Protein AF-A0A3E0I0A8-F1 (afdb_monomer)

pLDDT: mean 88.45, std 14.35, range [42.31, 98.19]

InterPro domains:
  IPR005561 ANTAR domain [PF03861] (38-89)
  IPR005561 ANTAR domain [PS50921] (28-89)
  IPR005561 ANTAR domain [SM01012] (34-89)
  IPR011006 CheY-like superfamily [SSF52172] (15-89)
  IPR036388 Winged helix-like DNA-binding domain superfamily [G3DSA:1.10.10.10] (37-94)

Structure (mmCIF, N/CA/C/O backbone):
data_AF-A0A3E0I0A8-F1
#
_entry.id   AF-A0A3E0I0A8-F1
#
loop_
_atom_site.group_PDB
_atom_site.id
_atom_site.type_symbol
_atom_site.label_atom_id
_atom_site.label_alt_id
_atom_site.label_comp_id
_atom_site.label_asym_id
_atom_site.label_entity_id
_atom_site.label_seq_id
_atom_site.pdbx_PDB_ins_code
_atom_site.Cartn_x
_atom_site.Cartn_y
_atom_site.Cartn_z
_atom_site.occupancy
_atom_site.B_iso_or_equiv
_atom_site.auth_seq_id
_atom_site.auth_comp_id
_atom_site.auth_asym_id
_atom_site.auth_atom_id
_atom_site.pdbx_PDB_model_num
ATOM 1 N N . MET A 1 1 ? -8.286 -39.603 -73.376 1.00 44.03 1 MET A N 1
ATOM 2 C CA . MET A 1 1 ? -8.403 -39.513 -71.903 1.00 44.03 1 MET A CA 1
ATOM 3 C C . MET A 1 1 ? -7.183 -38.791 -71.338 1.00 44.03 1 MET A C 1
ATOM 5 O O . MET A 1 1 ? -6.171 -39.401 -71.032 1.00 44.03 1 MET A O 1
ATOM 9 N N . ARG A 1 2 ? -7.278 -37.464 -71.336 1.00 42.31 2 ARG A N 1
ATOM 10 C CA . ARG A 1 2 ? -6.413 -36.393 -70.802 1.00 42.31 2 ARG A CA 1
ATOM 11 C C . ARG A 1 2 ? -7.421 -35.229 -70.667 1.00 42.31 2 ARG A C 1
ATOM 13 O O . ARG A 1 2 ? -8.262 -35.126 -71.553 1.00 42.31 2 ARG A O 1
ATOM 20 N N . THR A 1 3 ? -7.528 -34.423 -69.621 1.00 46.97 3 THR A N 1
ATOM 21 C CA . THR A 1 3 ? -6.576 -33.949 -68.616 1.00 46.97 3 THR A CA 1
ATOM 22 C C . THR A 1 3 ? -7.362 -33.213 -67.529 1.00 46.97 3 THR A C 1
ATOM 24 O O . THR A 1 3 ? -8.357 -32.573 -67.840 1.00 46.97 3 THR A O 1
ATOM 27 N N . SER A 1 4 ? -6.812 -33.269 -66.318 1.00 44.81 4 SER A N 1
ATOM 28 C CA . SER A 1 4 ? -6.601 -32.139 -65.406 1.00 44.81 4 SER A CA 1
ATOM 29 C C . SER A 1 4 ? -7.782 -31.400 -64.785 1.00 44.81 4 SER A C 1
ATOM 31 O O . SER A 1 4 ? -8.660 -30.863 -65.447 1.00 44.81 4 SER A O 1
ATOM 33 N N . GLY A 1 5 ? -7.682 -31.313 -63.457 1.00 56.69 5 GLY A N 1
ATOM 34 C CA . GLY A 1 5 ? -8.366 -30.333 -62.638 1.00 56.69 5 GLY A CA 1
ATOM 35 C C . GLY A 1 5 ? -7.897 -28.908 -62.911 1.00 56.69 5 GLY A C 1
ATOM 36 O O . GLY A 1 5 ? -6.806 -28.676 -63.430 1.00 56.69 5 GLY A O 1
ATOM 37 N N . GLU A 1 6 ? -8.734 -27.976 -62.483 1.00 48.34 6 GLU A N 1
ATOM 38 C CA . GLU A 1 6 ? -8.441 -26.551 -62.408 1.00 48.34 6 GLU A CA 1
ATOM 39 C C . GLU A 1 6 ? -8.940 -26.085 -61.030 1.00 48.34 6 GLU A C 1
ATOM 41 O O . GLU A 1 6 ? -10.138 -26.038 -60.771 1.00 48.34 6 GLU A O 1
ATOM 46 N N . ILE A 1 7 ? -8.088 -26.300 -60.027 1.00 56.22 7 ILE A N 1
ATOM 47 C CA . ILE A 1 7 ? -7.461 -25.285 -59.167 1.00 56.22 7 ILE A CA 1
ATOM 48 C C . ILE A 1 7 ? -8.408 -24.206 -58.620 1.00 56.22 7 ILE A C 1
ATOM 50 O O . ILE A 1 7 ? -8.805 -23.257 -59.286 1.00 56.22 7 ILE A O 1
ATOM 54 N N . ASP A 1 8 ? -8.688 -24.406 -57.333 1.00 52.25 8 ASP A N 1
ATOM 55 C CA . ASP A 1 8 ? -9.030 -23.443 -56.292 1.00 52.25 8 ASP A CA 1
ATOM 56 C C . ASP A 1 8 ? -8.432 -22.046 -56.541 1.00 52.25 8 ASP A C 1
ATOM 58 O O . ASP A 1 8 ? -7.218 -21.835 -56.485 1.00 52.25 8 ASP A O 1
ATOM 62 N N . SER A 1 9 ? -9.306 -21.086 -56.845 1.00 49.97 9 SER A N 1
ATOM 63 C CA . SER A 1 9 ? -8.945 -19.698 -57.118 1.00 49.97 9 SER A CA 1
ATOM 64 C C . SER A 1 9 ? -8.944 -18.904 -55.811 1.00 49.97 9 SER A C 1
ATOM 66 O O . SER A 1 9 ? -9.840 -18.104 -55.540 1.00 49.97 9 SER A O 1
ATOM 68 N N . GLY A 1 10 ? -7.913 -19.126 -54.996 1.00 51.16 10 GLY A N 1
ATOM 69 C CA . GLY A 1 10 ? -7.590 -18.280 -53.854 1.00 51.16 10 GLY A CA 1
ATOM 70 C C . GLY A 1 10 ? -7.178 -16.886 -54.327 1.00 51.16 10 GLY A C 1
ATOM 71 O O . GLY A 1 10 ? -6.049 -16.676 -54.770 1.00 51.16 10 GLY A O 1
ATOM 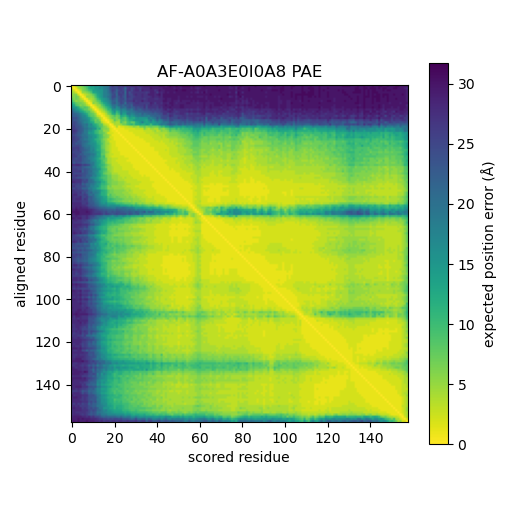72 N N . ALA A 1 11 ? -8.097 -15.924 -54.241 1.00 53.22 11 ALA A N 1
ATOM 73 C CA . ALA A 1 11 ? -7.807 -14.510 -54.440 1.00 53.22 11 ALA A CA 1
ATOM 74 C C . ALA A 1 11 ? -6.792 -14.049 -53.380 1.00 53.22 11 ALA A C 1
ATOM 76 O O . ALA A 1 11 ? -7.133 -13.818 -52.220 1.00 53.22 11 ALA A O 1
ATOM 77 N N . GLY A 1 12 ? -5.524 -13.953 -53.780 1.00 47.72 12 GLY A N 1
ATOM 78 C CA . GLY A 1 12 ? -4.462 -13.400 -52.955 1.00 47.72 12 GLY A CA 1
ATOM 79 C C . GLY A 1 12 ? -4.771 -11.946 -52.618 1.00 47.72 12 GLY A C 1
ATOM 80 O O . GLY A 1 12 ? -4.710 -11.075 -53.483 1.00 47.72 12 GLY A O 1
ATOM 81 N N . VAL A 1 13 ? -5.085 -11.677 -51.351 1.00 58.44 13 VAL A N 1
ATOM 82 C CA . VAL A 1 13 ? -5.063 -10.319 -50.805 1.00 58.44 13 VAL A CA 1
ATOM 83 C C . VAL A 1 13 ? -3.610 -9.857 -50.850 1.00 58.44 13 VAL A C 1
ATOM 85 O O . VAL A 1 13 ? -2.794 -10.221 -50.005 1.00 58.44 13 VAL A O 1
ATOM 88 N N . THR A 1 14 ? -3.261 -9.084 -51.874 1.00 58.16 14 THR A N 1
ATOM 89 C CA . THR A 1 14 ? -1.969 -8.408 -51.951 1.00 58.16 14 THR A CA 1
ATOM 90 C C . THR A 1 14 ? -1.976 -7.281 -50.925 1.00 58.16 14 THR A C 1
ATOM 92 O O . THR A 1 14 ? -2.454 -6.180 -51.199 1.00 58.16 14 THR A O 1
ATOM 95 N N . VAL A 1 15 ? -1.490 -7.556 -49.715 1.00 65.88 15 VAL A N 1
ATOM 96 C CA . VAL A 1 15 ? -1.223 -6.506 -48.728 1.00 65.88 15 VAL A CA 1
ATOM 97 C C . VAL A 1 15 ? -0.081 -5.657 -49.285 1.00 65.88 15 VAL A C 1
ATOM 99 O O . VAL A 1 15 ? 1.053 -6.124 -49.397 1.00 65.88 15 VAL A O 1
ATOM 102 N N . ALA A 1 16 ? -0.396 -4.431 -49.706 1.00 67.56 16 ALA A N 1
ATOM 103 C CA . ALA A 1 16 ? 0.607 -3.461 -50.125 1.00 67.56 16 ALA A CA 1
ATOM 104 C C . ALA A 1 16 ? 1.629 -3.253 -48.988 1.00 67.56 16 ALA A C 1
ATOM 106 O O . ALA A 1 16 ? 1.243 -3.290 -47.815 1.00 67.56 16 ALA A O 1
ATOM 107 N N . PRO A 1 17 ? 2.926 -3.059 -49.295 1.00 70.12 17 PRO A N 1
ATOM 108 C CA . PRO A 1 17 ? 3.936 -2.856 -48.263 1.00 70.12 17 PRO A CA 1
ATOM 109 C C . PRO A 1 17 ? 3.544 -1.670 -47.367 1.00 70.12 17 PRO A C 1
ATOM 111 O O . PRO A 1 17 ? 3.056 -0.666 -47.891 1.00 70.12 17 PRO A O 1
ATOM 114 N N . PRO A 1 18 ? 3.765 -1.764 -46.039 1.00 71.06 18 PRO A N 1
ATOM 115 C CA . PRO A 1 18 ? 3.342 -0.734 -45.098 1.00 71.06 18 PRO A CA 1
ATOM 116 C C . PRO A 1 18 ? 3.943 0.604 -45.510 1.00 71.06 18 PRO A C 1
ATOM 118 O O . PRO A 1 18 ? 5.161 0.704 -45.737 1.00 71.06 18 PRO A O 1
ATOM 121 N N . SER A 1 19 ? 3.071 1.604 -45.623 1.00 84.75 19 SER A N 1
ATOM 122 C CA . SER A 1 19 ? 3.432 2.949 -46.043 1.00 84.75 19 SER A CA 1
ATOM 123 C C . SER A 1 19 ? 4.423 3.576 -45.055 1.00 84.75 19 SER A C 1
ATOM 125 O O . SER A 1 19 ? 4.595 3.114 -43.923 1.00 84.75 19 SER A O 1
ATOM 127 N N . GLY A 1 20 ? 5.104 4.648 -45.472 1.00 86.56 20 GLY A N 1
ATOM 128 C CA . GLY A 1 20 ? 5.973 5.405 -44.564 1.00 86.56 20 GLY A CA 1
ATOM 129 C C . GLY A 1 20 ? 5.224 5.879 -43.312 1.00 86.56 20 GLY A C 1
ATOM 130 O O . GLY A 1 20 ? 5.784 5.849 -42.221 1.00 86.56 20 GLY A O 1
ATOM 131 N N . GLU A 1 21 ? 3.941 6.218 -43.454 1.00 90.38 21 GLU A N 1
ATOM 132 C CA . GLU A 1 21 ? 3.069 6.584 -42.340 1.00 90.38 21 GLU A CA 1
ATOM 133 C C . GLU A 1 21 ? 2.785 5.396 -41.408 1.00 90.38 21 GLU A C 1
ATOM 135 O O . GLU A 1 21 ? 2.888 5.547 -40.192 1.00 90.38 21 GLU A O 1
ATOM 140 N N . ASP A 1 22 ? 2.525 4.199 -41.945 1.00 91.38 22 ASP A N 1
ATOM 141 C CA . ASP A 1 22 ? 2.295 2.992 -41.134 1.00 91.38 22 ASP A CA 1
ATOM 142 C C . ASP A 1 22 ? 3.532 2.617 -40.312 1.00 91.38 22 ASP A C 1
ATOM 144 O O . ASP A 1 22 ? 3.430 2.255 -39.140 1.00 91.38 22 ASP A O 1
ATOM 148 N N . ARG A 1 23 ? 4.725 2.754 -40.902 1.00 92.56 23 ARG A N 1
ATOM 149 C CA . ARG A 1 23 ? 5.995 2.511 -40.202 1.00 92.56 23 ARG A CA 1
ATOM 150 C C . ARG A 1 23 ? 6.242 3.537 -39.100 1.00 92.56 23 ARG A C 1
ATOM 152 O O . ARG A 1 23 ? 6.705 3.168 -38.024 1.00 92.56 23 ARG A O 1
ATOM 159 N N . LEU A 1 24 ? 5.918 4.808 -39.349 1.00 94.44 24 LEU A N 1
ATOM 160 C CA . LEU A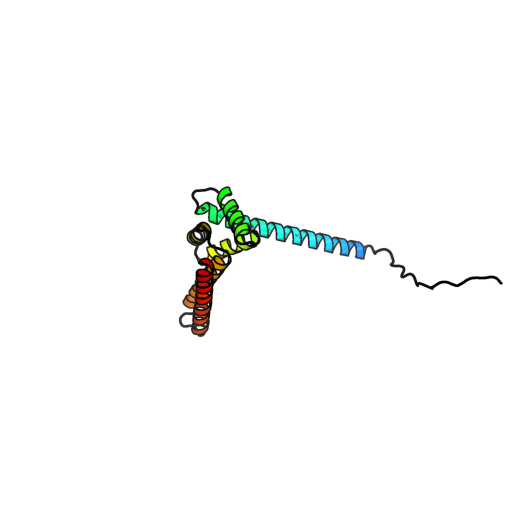 1 24 ? 6.004 5.863 -38.338 1.00 94.44 24 LEU A CA 1
ATOM 161 C C . LEU A 1 24 ? 5.018 5.613 -37.193 1.00 94.44 24 LEU A C 1
ATOM 163 O O . LEU A 1 24 ? 5.418 5.685 -36.035 1.00 94.44 24 LEU A O 1
ATOM 167 N N . ARG A 1 25 ? 3.765 5.246 -37.494 1.00 95.50 25 ARG A N 1
ATOM 168 C CA . ARG A 1 25 ? 2.757 4.883 -36.483 1.00 95.50 25 ARG A CA 1
ATOM 169 C C . ARG A 1 25 ? 3.199 3.683 -35.647 1.00 95.50 25 ARG A C 1
ATOM 171 O O . ARG A 1 25 ? 3.121 3.744 -34.425 1.00 95.50 25 ARG A O 1
ATOM 178 N N . ALA A 1 26 ? 3.719 2.632 -36.283 1.00 94.19 26 ALA A N 1
ATOM 179 C CA . ALA A 1 26 ? 4.255 1.467 -35.579 1.00 94.19 26 ALA A CA 1
ATOM 180 C C . ALA A 1 26 ? 5.424 1.848 -34.658 1.00 94.19 26 ALA A C 1
ATOM 182 O O . ALA A 1 26 ? 5.472 1.412 -33.509 1.00 94.19 26 ALA A O 1
ATOM 183 N N . ARG A 1 27 ? 6.330 2.714 -35.130 1.00 95.81 27 ARG A N 1
ATOM 184 C CA . ARG A 1 27 ? 7.460 3.191 -34.327 1.00 95.81 27 ARG A CA 1
ATOM 185 C C . ARG A 1 27 ? 7.020 4.059 -33.148 1.00 95.81 27 ARG A C 1
ATOM 187 O O . ARG A 1 27 ? 7.599 3.945 -32.073 1.00 95.81 27 ARG A O 1
ATOM 194 N N . ILE A 1 28 ? 6.014 4.913 -33.332 1.00 97.44 28 ILE A N 1
ATOM 195 C CA . ILE A 1 28 ? 5.439 5.715 -32.243 1.00 97.44 28 ILE A CA 1
ATOM 196 C C . ILE A 1 28 ? 4.829 4.792 -31.183 1.00 97.44 28 ILE A C 1
ATOM 198 O O . ILE A 1 28 ? 5.183 4.917 -30.016 1.00 97.44 28 ILE A O 1
ATOM 202 N N . ALA A 1 29 ? 4.004 3.821 -31.586 1.00 96.62 29 ALA A N 1
ATOM 203 C CA . ALA A 1 29 ? 3.375 2.882 -30.656 1.00 96.62 29 ALA A CA 1
ATOM 204 C C . ALA A 1 29 ? 4.403 2.046 -29.866 1.00 96.62 29 ALA A C 1
ATOM 206 O O . ALA A 1 29 ? 4.234 1.804 -28.671 1.00 96.62 29 ALA A O 1
ATOM 207 N N . GLU A 1 30 ? 5.493 1.626 -30.514 1.00 97.25 30 GLU A N 1
ATOM 208 C CA . GLU A 1 30 ? 6.604 0.930 -29.858 1.00 97.25 30 GLU A CA 1
ATOM 209 C C . GLU A 1 30 ? 7.266 1.807 -28.783 1.00 97.25 30 GLU A C 1
ATOM 211 O O . GLU A 1 30 ? 7.430 1.370 -27.643 1.00 97.25 30 GLU A O 1
ATOM 216 N N . LEU A 1 31 ? 7.593 3.058 -29.124 1.00 98.00 31 LEU A N 1
ATOM 217 C CA . LEU A 1 31 ? 8.210 4.010 -28.198 1.00 98.00 31 LEU A CA 1
ATOM 218 C C . LEU A 1 31 ? 7.282 4.372 -27.034 1.00 98.00 31 LEU A C 1
ATOM 220 O O . LEU A 1 31 ? 7.740 4.491 -25.900 1.00 98.00 31 LEU A O 1
ATOM 224 N N . GLU A 1 32 ? 5.983 4.528 -27.286 1.00 97.94 32 GLU A N 1
ATOM 225 C CA . GLU A 1 32 ? 4.984 4.755 -26.237 1.00 97.94 32 GLU A CA 1
ATOM 226 C C . GLU A 1 32 ? 4.933 3.570 -25.265 1.00 97.94 32 GLU A C 1
ATOM 228 O O . GLU A 1 32 ? 5.021 3.761 -24.050 1.00 97.94 32 GLU A O 1
ATOM 233 N N . SER A 1 33 ? 4.903 2.339 -25.788 1.00 97.44 33 SER A N 1
ATOM 234 C CA . SER A 1 33 ? 4.955 1.123 -24.971 1.00 97.44 33 SER A CA 1
ATOM 235 C C . SER A 1 33 ? 6.250 1.023 -24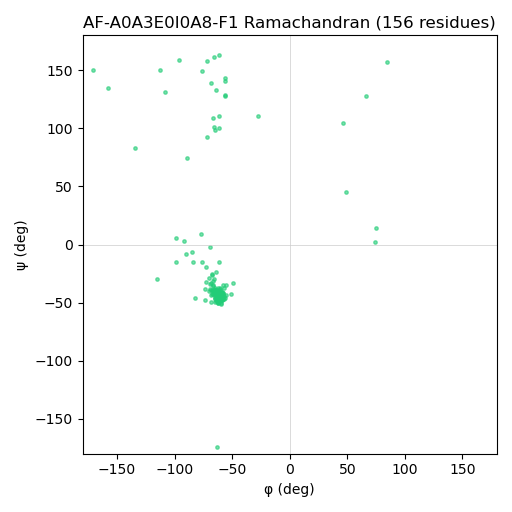.153 1.00 97.44 33 SER A C 1
ATOM 237 O O . SER A 1 33 ? 6.216 0.626 -22.983 1.00 97.44 33 SER A O 1
ATOM 239 N N . GLU A 1 34 ? 7.397 1.385 -24.735 1.00 97.69 34 GLU A N 1
ATOM 240 C CA . GLU A 1 34 ? 8.687 1.405 -24.039 1.00 97.69 34 GLU A CA 1
ATOM 241 C C . GLU A 1 34 ? 8.693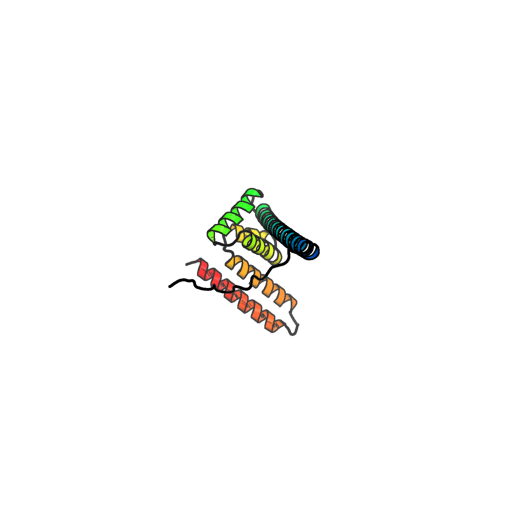 2.439 -22.905 1.00 97.69 34 GLU A C 1
ATOM 243 O O . GLU A 1 34 ? 9.020 2.107 -21.762 1.00 97.69 34 GLU A O 1
ATOM 248 N N . ILE A 1 35 ? 8.253 3.670 -23.183 1.00 98.19 35 ILE A N 1
ATOM 249 C CA . ILE A 1 35 ? 8.135 4.740 -22.186 1.00 98.19 35 ILE A CA 1
ATOM 250 C C . ILE A 1 35 ? 7.211 4.313 -21.041 1.00 98.19 35 ILE A C 1
ATOM 252 O O . ILE A 1 35 ? 7.538 4.524 -19.869 1.00 98.19 35 ILE A O 1
ATOM 256 N N . ASP A 1 36 ? 6.081 3.680 -21.344 1.00 97.31 36 ASP A N 1
ATOM 257 C CA . ASP A 1 36 ? 5.149 3.194 -20.329 1.00 97.31 36 ASP A CA 1
ATOM 258 C C . ASP A 1 36 ? 5.713 2.016 -19.529 1.00 97.31 36 ASP A C 1
ATOM 260 O O . ASP A 1 36 ? 5.467 1.898 -18.323 1.00 97.31 36 ASP A O 1
ATOM 264 N N . GLY A 1 37 ? 6.507 1.149 -20.159 1.00 96.50 37 GLY A N 1
ATOM 265 C CA . GLY A 1 37 ? 7.301 0.129 -19.475 1.00 96.50 37 GLY A CA 1
ATOM 266 C C . GLY A 1 37 ? 8.289 0.740 -18.479 1.00 96.50 37 GLY A C 1
ATOM 267 O O . GLY A 1 37 ? 8.275 0.391 -17.295 1.00 96.50 37 GLY A O 1
ATOM 268 N N . LEU A 1 38 ? 9.087 1.711 -18.925 1.00 97.50 38 LEU A N 1
ATOM 269 C CA . LEU A 1 38 ? 10.088 2.395 -18.102 1.00 97.50 38 LEU A CA 1
ATOM 270 C C . LEU A 1 38 ? 9.453 3.162 -16.939 1.00 97.50 38 LEU A C 1
ATOM 272 O O . LEU A 1 38 ? 9.904 3.050 -15.798 1.00 97.50 38 LEU A O 1
ATOM 276 N N . ARG A 1 39 ? 8.364 3.898 -17.190 1.00 97.00 39 ARG A N 1
ATOM 277 C CA . ARG A 1 39 ? 7.619 4.614 -16.143 1.00 97.00 39 ARG A CA 1
ATOM 278 C C . ARG A 1 39 ? 7.098 3.662 -15.074 1.00 97.00 39 ARG A C 1
ATOM 280 O O . ARG A 1 39 ? 7.203 3.972 -13.887 1.00 97.00 39 ARG A O 1
ATOM 287 N N . ARG A 1 40 ? 6.559 2.503 -15.468 1.00 95.31 40 ARG A N 1
ATOM 288 C CA . ARG A 1 40 ? 6.115 1.472 -14.518 1.00 95.31 40 ARG A CA 1
ATOM 289 C C . ARG A 1 40 ? 7.283 0.933 -13.697 1.00 95.31 40 ARG A C 1
ATOM 291 O O . ARG A 1 40 ? 7.185 0.918 -12.474 1.00 95.31 40 ARG A O 1
ATOM 298 N N . ALA A 1 41 ? 8.397 0.582 -14.338 1.00 96.62 41 ALA A N 1
ATOM 299 C CA . ALA A 1 41 ? 9.586 0.081 -13.649 1.00 96.62 41 ALA A CA 1
ATOM 300 C C . ALA A 1 41 ? 10.139 1.090 -12.626 1.00 96.62 41 ALA A C 1
ATOM 302 O O . ALA A 1 41 ? 10.464 0.714 -11.498 1.00 96.62 41 ALA A O 1
ATOM 303 N N . LEU A 1 42 ? 10.188 2.377 -12.985 1.00 97.56 42 LEU A N 1
ATOM 304 C CA . LEU A 1 42 ? 10.618 3.439 -12.075 1.00 97.56 42 LEU A CA 1
ATOM 305 C C . LEU A 1 42 ? 9.680 3.577 -10.877 1.00 97.56 42 LEU A C 1
ATOM 307 O O . LEU A 1 42 ? 10.158 3.575 -9.749 1.00 97.56 42 LEU A O 1
ATOM 311 N N . ARG A 1 43 ? 8.358 3.622 -11.095 1.00 96.19 43 ARG A N 1
ATOM 312 C CA . ARG A 1 43 ? 7.373 3.682 -9.999 1.00 96.19 43 ARG A CA 1
ATOM 313 C C . ARG A 1 43 ? 7.532 2.505 -9.040 1.00 96.19 43 ARG A C 1
ATOM 315 O O . ARG A 1 43 ? 7.604 2.709 -7.831 1.00 96.19 43 ARG A O 1
ATOM 322 N N . THR A 1 44 ? 7.660 1.292 -9.579 1.00 97.25 44 THR A N 1
ATOM 323 C CA . THR A 1 44 ? 7.900 0.079 -8.791 1.00 97.25 44 THR A CA 1
ATOM 324 C C . THR A 1 44 ? 9.187 0.178 -7.972 1.00 97.25 44 THR A C 1
ATOM 326 O O . THR A 1 44 ? 9.183 -0.121 -6.781 1.00 97.25 44 THR A O 1
ATOM 329 N N . ARG A 1 45 ? 10.290 0.635 -8.571 1.00 97.06 45 ARG A N 1
ATOM 330 C CA . ARG A 1 45 ? 11.556 0.796 -7.848 1.00 97.06 45 ARG A CA 1
ATOM 331 C C . ARG A 1 45 ? 11.459 1.859 -6.753 1.00 97.06 45 ARG A C 1
ATOM 333 O O . ARG A 1 45 ? 11.988 1.648 -5.665 1.00 97.06 45 ARG A O 1
ATOM 340 N N . THR A 1 46 ? 10.786 2.975 -7.026 1.00 97.88 46 THR A N 1
ATOM 341 C CA . THR A 1 46 ? 10.605 4.064 -6.062 1.00 97.88 46 THR A CA 1
ATOM 342 C C . THR A 1 46 ? 9.810 3.608 -4.845 1.00 97.88 46 THR A C 1
ATOM 344 O O . THR A 1 46 ? 10.273 3.833 -3.730 1.00 97.88 46 THR A O 1
ATOM 347 N N . VAL A 1 47 ? 8.670 2.931 -5.027 1.00 98.06 47 VAL A N 1
ATOM 348 C CA . VAL A 1 47 ? 7.858 2.486 -3.881 1.00 98.06 47 VAL A CA 1
ATOM 349 C C . VAL A 1 47 ? 8.595 1.446 -3.033 1.00 98.06 47 VAL A C 1
ATOM 351 O O . VAL A 1 47 ? 8.593 1.532 -1.807 1.00 98.06 47 VAL A O 1
ATOM 354 N N . ILE A 1 48 ? 9.324 0.520 -3.667 1.00 98.12 48 ILE A N 1
ATOM 355 C CA . ILE A 1 48 ? 10.155 -0.461 -2.955 1.00 98.12 48 ILE A CA 1
ATOM 356 C C . ILE A 1 48 ? 11.247 0.242 -2.140 1.00 98.12 48 ILE A C 1
ATOM 358 O O . ILE A 1 48 ? 11.466 -0.103 -0.979 1.00 98.12 48 ILE A O 1
ATOM 362 N N . ALA A 1 49 ? 11.916 1.245 -2.715 1.00 97.19 49 ALA A N 1
ATOM 363 C CA . ALA A 1 49 ? 12.939 2.013 -2.012 1.00 97.19 49 ALA A CA 1
ATOM 364 C C . ALA A 1 49 ? 12.361 2.810 -0.829 1.00 97.19 49 ALA A C 1
ATOM 366 O O . ALA A 1 49 ? 12.981 2.858 0.232 1.00 97.19 49 ALA A O 1
ATOM 367 N N . GLN A 1 50 ? 11.169 3.394 -0.980 1.00 96.69 50 GLN A N 1
ATOM 368 C CA . GLN A 1 50 ? 10.477 4.101 0.102 1.00 96.69 50 GLN A CA 1
ATOM 369 C C . GLN A 1 50 ? 10.137 3.159 1.259 1.00 96.69 50 GLN A C 1
ATOM 371 O O . GLN A 1 50 ? 10.503 3.444 2.398 1.00 96.69 50 GLN A O 1
ATOM 376 N N . ALA A 1 51 ? 9.510 2.016 0.971 1.00 96.31 51 ALA A N 1
ATOM 377 C CA . ALA A 1 51 ? 9.199 1.008 1.982 1.00 96.31 51 ALA A CA 1
ATOM 378 C C . ALA A 1 51 ? 10.467 0.491 2.677 1.00 96.31 51 ALA A C 1
ATOM 380 O O . ALA A 1 51 ? 10.517 0.409 3.901 1.00 96.31 51 ALA A O 1
ATOM 381 N N . THR A 1 52 ? 11.527 0.232 1.907 1.00 96.00 52 THR A N 1
ATOM 382 C CA . THR A 1 52 ? 12.833 -0.176 2.443 1.00 96.00 52 THR A CA 1
ATOM 383 C C . THR A 1 52 ? 13.380 0.861 3.423 1.00 96.00 52 THR A C 1
ATOM 385 O O . THR A 1 52 ? 13.803 0.506 4.520 1.00 96.00 52 THR A O 1
ATOM 388 N N . GLY A 1 53 ? 13.345 2.147 3.059 1.00 93.94 53 GLY A N 1
ATOM 389 C CA . GLY A 1 53 ? 13.795 3.237 3.925 1.00 93.94 53 GLY A CA 1
ATOM 390 C C . GLY A 1 53 ? 12.958 3.378 5.199 1.00 93.94 53 GLY A C 1
ATOM 391 O O . GLY A 1 53 ? 13.521 3.587 6.270 1.00 93.94 53 GLY A O 1
ATOM 392 N N . LEU A 1 54 ? 11.634 3.212 5.105 1.00 93.19 54 LEU A N 1
ATOM 393 C CA . LEU A 1 54 ? 10.734 3.231 6.264 1.00 93.19 54 LEU A CA 1
ATOM 394 C C . LEU A 1 54 ? 11.080 2.128 7.269 1.00 93.19 54 LEU A C 1
ATOM 396 O O . LEU A 1 54 ? 11.177 2.398 8.464 1.00 93.19 54 LEU A O 1
ATOM 400 N N . LEU A 1 55 ? 11.303 0.905 6.785 1.00 91.69 55 LEU A N 1
ATOM 401 C CA . LEU A 1 55 ? 11.649 -0.235 7.635 1.00 91.69 55 LEU A CA 1
ATOM 402 C C . LEU A 1 55 ? 13.058 -0.098 8.226 1.00 91.69 55 LEU A C 1
ATOM 404 O O . LEU A 1 55 ? 13.258 -0.346 9.414 1.00 91.69 55 LEU A O 1
ATOM 408 N N . ALA A 1 56 ? 14.014 0.381 7.430 1.00 90.94 56 ALA A N 1
ATOM 409 C CA . ALA A 1 56 ? 15.389 0.610 7.866 1.00 90.94 56 ALA A CA 1
ATOM 410 C C . ALA A 1 56 ? 15.534 1.743 8.893 1.00 90.94 56 ALA A C 1
ATOM 412 O O . ALA A 1 56 ? 16.482 1.752 9.665 1.00 90.94 56 ALA A O 1
ATOM 413 N N . ALA A 1 57 ? 14.616 2.714 8.909 1.00 83.50 57 ALA A N 1
ATOM 414 C CA . ALA A 1 57 ? 14.641 3.814 9.874 1.00 83.50 57 ALA A CA 1
ATOM 415 C C . ALA A 1 57 ? 14.167 3.406 11.281 1.00 83.50 57 ALA A C 1
ATOM 417 O O . ALA A 1 57 ? 14.333 4.171 12.233 1.00 83.50 57 ALA A O 1
ATOM 418 N N . VAL A 1 58 ? 13.519 2.244 11.403 1.00 75.31 58 VAL A N 1
ATOM 419 C CA . VAL A 1 58 ? 12.879 1.780 12.643 1.00 75.31 58 VAL A CA 1
ATOM 420 C C . VAL A 1 58 ? 13.554 0.525 13.185 1.00 75.31 58 VAL A C 1
ATOM 422 O O . VAL A 1 58 ? 13.595 0.348 14.400 1.00 75.31 58 VAL A O 1
ATOM 425 N N . GLY A 1 59 ? 14.128 -0.309 12.314 1.00 66.94 59 GLY A N 1
ATOM 426 C CA . GLY A 1 59 ? 15.070 -1.345 12.721 1.00 66.94 59 GLY A CA 1
ATOM 427 C C . GLY A 1 59 ? 16.449 -0.762 13.046 1.00 66.94 59 GLY A C 1
ATOM 428 O O . GLY A 1 59 ? 16.891 0.198 12.428 1.00 66.94 59 GLY A O 1
ATOM 429 N N . GLU A 1 60 ? 17.181 -1.381 13.973 1.00 65.00 60 GLU A N 1
ATOM 430 C CA . GLU A 1 60 ? 18.613 -1.087 14.201 1.00 65.00 60 GLU A CA 1
ATOM 431 C C . GLU A 1 60 ? 19.510 -1.557 13.036 1.00 65.00 60 GLU A C 1
ATOM 433 O O . GLU A 1 60 ? 20.729 -1.396 13.048 1.00 65.00 60 GLU A O 1
ATOM 438 N N . GLN A 1 61 ? 18.900 -2.180 12.031 1.00 64.75 61 GLN A N 1
ATOM 439 C CA . GLN A 1 61 ? 19.539 -2.840 10.910 1.00 64.75 61 GLN A CA 1
ATOM 440 C C . GLN A 1 61 ? 19.299 -1.987 9.657 1.00 64.75 61 GLN A C 1
ATOM 442 O O . GLN A 1 61 ? 18.177 -1.556 9.399 1.00 64.75 61 GLN A O 1
ATOM 447 N N . GLY A 1 62 ? 20.358 -1.707 8.897 1.00 85.38 62 GLY A N 1
ATOM 448 C CA . GLY A 1 62 ? 20.325 -0.765 7.777 1.00 85.38 62 GLY A CA 1
ATOM 449 C C . GLY A 1 62 ? 19.400 -1.156 6.604 1.00 85.38 62 GLY A C 1
ATOM 450 O O . GLY A 1 62 ? 18.686 -2.160 6.646 1.00 85.38 62 GLY A O 1
ATOM 451 N N . PRO A 1 63 ? 19.431 -0.383 5.501 1.00 90.56 63 PRO A N 1
ATOM 452 C CA . PRO A 1 63 ? 18.561 -0.564 4.330 1.00 90.56 63 PRO A CA 1
ATOM 453 C C . PRO A 1 63 ? 18.493 -1.989 3.767 1.00 90.56 63 PRO A C 1
ATOM 455 O O . PRO A 1 63 ? 17.449 -2.407 3.273 1.00 90.56 63 PRO A O 1
ATOM 458 N N . GLN A 1 64 ? 19.583 -2.751 3.850 1.00 92.31 64 GLN A N 1
ATOM 459 C CA . GLN A 1 64 ? 19.653 -4.131 3.374 1.00 92.31 64 GLN A CA 1
ATOM 460 C C . GLN A 1 64 ? 18.680 -5.049 4.122 1.00 92.31 64 GLN A C 1
ATOM 462 O O . GLN A 1 64 ? 17.930 -5.778 3.477 1.00 92.31 64 GLN A O 1
ATOM 467 N N . GLN A 1 65 ? 18.635 -4.983 5.457 1.00 90.88 65 GLN A N 1
ATOM 468 C CA . GLN A 1 65 ? 17.673 -5.762 6.241 1.00 90.88 65 GLN A CA 1
ATOM 469 C C . GLN A 1 65 ? 16.232 -5.313 5.989 1.00 90.88 65 GLN A C 1
ATOM 471 O O . GLN A 1 65 ? 15.354 -6.161 5.869 1.00 90.88 65 GLN A O 1
ATOM 476 N N . GLY A 1 66 ? 15.982 -4.006 5.847 1.00 92.94 66 GLY A N 1
ATOM 477 C CA . GLY A 1 66 ? 14.643 -3.502 5.519 1.00 92.94 66 GLY A CA 1
ATOM 478 C C . GLY A 1 66 ? 14.107 -4.064 4.197 1.00 92.94 66 GLY A C 1
ATOM 479 O O . GLY A 1 66 ? 12.946 -4.459 4.110 1.00 92.94 66 GLY A O 1
ATOM 480 N N . PHE A 1 67 ? 14.962 -4.159 3.176 1.00 95.62 67 PHE A N 1
ATOM 481 C CA . PHE A 1 67 ? 14.600 -4.776 1.901 1.00 95.62 67 PHE A CA 1
ATOM 482 C C . PHE A 1 67 ? 14.396 -6.289 2.037 1.00 95.62 67 PHE A C 1
ATOM 484 O O . PHE A 1 67 ? 13.431 -6.830 1.502 1.00 95.62 67 PHE A O 1
ATOM 491 N N . GLN A 1 68 ? 15.282 -6.964 2.771 1.00 94.94 68 GLN A N 1
ATOM 492 C CA . GLN A 1 68 ? 15.206 -8.407 2.979 1.00 94.94 68 GLN A CA 1
ATOM 493 C C . GLN A 1 68 ? 13.907 -8.814 3.690 1.00 94.94 68 GLN A C 1
ATOM 495 O O . GLN A 1 68 ? 13.248 -9.753 3.252 1.00 94.94 68 GLN A O 1
ATOM 500 N N . LEU A 1 69 ? 13.474 -8.045 4.692 1.00 93.19 69 LEU A N 1
ATOM 501 C CA . LEU A 1 69 ? 12.190 -8.249 5.362 1.00 93.19 69 LEU A CA 1
ATOM 502 C C . LEU A 1 69 ? 11.006 -8.158 4.382 1.00 93.19 69 LEU A C 1
ATOM 504 O O . LEU A 1 69 ? 10.099 -8.985 4.427 1.00 93.19 69 LEU A O 1
ATOM 508 N N . LEU A 1 70 ? 11.013 -7.189 3.456 1.00 95.25 70 LEU A N 1
ATOM 509 C CA . LEU A 1 70 ? 9.972 -7.106 2.422 1.00 95.25 70 LEU A CA 1
ATOM 510 C C . LEU A 1 70 ? 9.968 -8.343 1.518 1.00 95.25 70 LEU A C 1
ATOM 512 O O . LEU A 1 70 ? 8.897 -8.807 1.135 1.00 95.25 70 LEU A O 1
ATOM 516 N N . VAL A 1 71 ? 11.143 -8.873 1.163 1.00 96.62 71 VAL A N 1
ATOM 517 C CA . VAL A 1 71 ? 11.261 -10.094 0.351 1.00 96.62 71 VAL A CA 1
ATOM 518 C C . VAL A 1 71 ? 10.706 -11.302 1.101 1.00 96.62 71 VAL A C 1
ATOM 520 O O . VAL A 1 71 ? 9.914 -12.048 0.530 1.00 96.62 71 VAL A O 1
ATOM 523 N N . GLU A 1 72 ? 11.071 -11.467 2.369 1.00 95.25 72 GLU A N 1
ATOM 524 C CA . GLU A 1 72 ? 10.605 -12.566 3.220 1.00 95.25 72 GLU A CA 1
ATOM 525 C C . GLU A 1 72 ? 9.084 -12.557 3.358 1.00 95.25 72 GLU A C 1
ATOM 527 O O . GLU A 1 72 ? 8.432 -13.555 3.060 1.00 95.25 72 GLU A O 1
ATOM 532 N N . LEU A 1 73 ? 8.498 -11.407 3.696 1.00 94.50 73 LEU A N 1
ATOM 533 C CA . LEU A 1 73 ? 7.047 -11.263 3.808 1.00 94.50 73 LEU A CA 1
ATOM 534 C C . LEU A 1 73 ? 6.345 -11.440 2.455 1.00 94.50 73 LEU A C 1
ATOM 536 O O . LEU A 1 73 ? 5.304 -12.088 2.367 1.00 94.50 73 LEU A O 1
ATOM 540 N N . SER A 1 74 ? 6.921 -10.912 1.373 1.00 96.38 74 SER A N 1
ATOM 541 C CA . SER A 1 74 ? 6.396 -11.091 0.015 1.00 96.38 74 SER A CA 1
ATOM 542 C C . SER A 1 74 ? 6.304 -12.570 -0.363 1.00 96.38 74 SER A C 1
ATOM 544 O O . SER A 1 74 ? 5.302 -12.987 -0.944 1.00 96.38 74 SER A O 1
ATOM 546 N N . GLN A 1 75 ? 7.311 -13.367 -0.005 1.00 96.81 75 GLN A N 1
ATOM 547 C CA . GLN A 1 75 ? 7.333 -14.808 -0.250 1.00 96.81 75 GLN A CA 1
ATOM 548 C C . GLN A 1 75 ? 6.392 -15.561 0.689 1.00 96.81 75 GLN A C 1
ATOM 550 O O . GLN A 1 75 ? 5.590 -16.363 0.216 1.00 96.81 75 GLN A O 1
ATOM 555 N N . GLN A 1 76 ? 6.455 -15.273 1.992 1.00 94.94 76 GLN A N 1
ATOM 556 C CA . GLN A 1 76 ? 5.632 -15.911 3.019 1.00 94.94 76 GLN A CA 1
ATOM 557 C C . GLN A 1 76 ? 4.139 -15.784 2.705 1.00 94.94 76 GLN A C 1
ATOM 559 O O . GLN A 1 76 ? 3.400 -16.757 2.819 1.00 94.94 76 GLN A O 1
ATOM 564 N N . TYR A 1 77 ? 3.706 -14.599 2.273 1.00 92.62 77 TYR A N 1
ATOM 565 C CA . TYR A 1 77 ? 2.304 -14.318 1.967 1.00 92.62 77 TYR A CA 1
ATOM 566 C C . TYR A 1 77 ? 1.973 -14.410 0.470 1.00 92.62 77 TYR A C 1
ATOM 568 O O . TYR A 1 77 ? 0.853 -14.097 0.073 1.00 92.62 77 TYR A O 1
ATOM 576 N N . ASN A 1 78 ? 2.927 -14.835 -0.367 1.00 95.81 78 ASN A N 1
ATOM 577 C CA . ASN A 1 78 ? 2.778 -14.969 -1.819 1.00 95.81 78 ASN A CA 1
ATOM 578 C C . ASN A 1 78 ? 2.170 -13.721 -2.500 1.00 95.81 78 ASN A C 1
ATOM 580 O O . ASN A 1 78 ? 1.275 -13.803 -3.345 1.00 95.81 78 ASN A O 1
ATOM 584 N N . VAL A 1 79 ? 2.665 -12.540 -2.132 1.00 95.81 79 VAL A N 1
ATOM 585 C CA . VAL A 1 79 ? 2.265 -11.253 -2.718 1.00 95.81 79 VAL A CA 1
ATOM 586 C C . VAL A 1 79 ? 3.417 -10.652 -3.502 1.00 95.81 79 VAL A C 1
ATOM 588 O O . VAL A 1 79 ? 4.583 -10.845 -3.170 1.00 95.81 79 VAL A O 1
ATOM 591 N N . LYS A 1 80 ? 3.124 -9.879 -4.550 1.00 97.00 80 LYS A N 1
ATOM 592 C CA . LYS A 1 80 ? 4.178 -9.191 -5.307 1.00 97.00 80 LYS A CA 1
ATOM 593 C C . LYS A 1 80 ? 4.877 -8.172 -4.402 1.00 97.00 80 LYS A C 1
ATOM 595 O O . LYS A 1 80 ? 4.214 -7.345 -3.783 1.00 97.00 80 LYS A O 1
ATOM 600 N N . LEU A 1 81 ? 6.210 -8.161 -4.408 1.00 97.19 81 LEU A N 1
ATOM 601 C CA . LEU A 1 81 ? 7.029 -7.285 -3.558 1.00 97.19 81 LEU A CA 1
ATOM 602 C C . LEU A 1 81 ? 6.627 -5.802 -3.622 1.00 97.19 81 LEU A C 1
ATOM 604 O O . LEU A 1 81 ? 6.559 -5.127 -2.603 1.00 97.19 81 LEU A O 1
ATOM 608 N N . HIS A 1 82 ? 6.337 -5.290 -4.820 1.00 97.12 82 HIS A N 1
ATOM 609 C CA . HIS A 1 82 ? 5.929 -3.895 -4.999 1.00 97.12 82 HIS A CA 1
ATOM 610 C C . HIS A 1 82 ? 4.532 -3.597 -4.449 1.00 97.12 82 HIS A C 1
ATOM 612 O O . HIS A 1 82 ? 4.271 -2.468 -4.050 1.00 97.12 82 HIS A O 1
ATOM 618 N N . THR A 1 83 ? 3.645 -4.594 -4.430 1.00 96.62 83 THR A N 1
ATOM 619 C CA . THR A 1 83 ? 2.324 -4.485 -3.808 1.00 96.62 83 THR A CA 1
ATOM 620 C C . THR A 1 83 ? 2.486 -4.382 -2.299 1.00 96.62 83 THR A C 1
ATOM 622 O O . THR A 1 83 ? 1.988 -3.426 -1.717 1.00 96.62 83 THR A O 1
ATOM 625 N N . LEU A 1 84 ? 3.274 -5.274 -1.689 1.00 96.62 84 LEU A N 1
ATOM 626 C CA . LEU A 1 84 ? 3.579 -5.197 -0.259 1.00 96.62 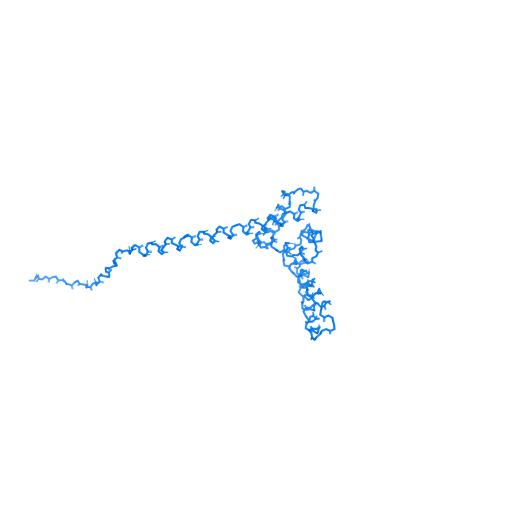84 LEU A CA 1
ATOM 627 C C . LEU A 1 84 ? 4.256 -3.868 0.105 1.00 96.62 84 LEU A C 1
ATOM 629 O O . LEU A 1 84 ? 3.864 -3.213 1.062 1.00 96.62 84 LEU A O 1
ATOM 633 N N . ALA A 1 85 ? 5.239 -3.429 -0.685 1.00 97.12 85 ALA A N 1
ATOM 634 C CA . ALA A 1 85 ? 5.901 -2.146 -0.467 1.00 97.12 85 ALA A CA 1
ATOM 635 C C . ALA A 1 85 ? 4.909 -0.970 -0.483 1.00 97.12 85 ALA A C 1
ATOM 637 O O . ALA A 1 85 ? 5.004 -0.085 0.366 1.00 97.12 85 ALA A O 1
ATOM 638 N N . GLN A 1 86 ? 3.943 -0.970 -1.408 1.00 97.25 86 GLN A N 1
ATOM 639 C CA . GLN A 1 86 ? 2.893 0.049 -1.442 1.00 97.25 86 GLN A CA 1
ATOM 640 C C . GLN A 1 86 ? 2.037 0.011 -0.172 1.00 97.25 86 GLN A C 1
ATOM 642 O O . GLN A 1 86 ? 1.822 1.061 0.420 1.00 97.25 86 GLN A O 1
ATOM 647 N N . GLN A 1 87 ? 1.630 -1.172 0.297 1.00 95.88 87 GLN A N 1
ATOM 648 C CA . GLN A 1 87 ? 0.852 -1.314 1.537 1.00 95.88 87 GLN A CA 1
ATOM 649 C C . GLN A 1 87 ? 1.612 -0.771 2.753 1.00 95.88 87 GLN A C 1
ATOM 651 O O . GLN A 1 87 ? 1.036 -0.082 3.590 1.00 95.88 87 GLN A O 1
ATOM 656 N N . VAL A 1 88 ? 2.924 -1.016 2.834 1.00 95.69 88 VAL A N 1
ATOM 657 C CA . VAL A 1 88 ? 3.778 -0.460 3.898 1.00 95.69 88 VAL A CA 1
ATOM 658 C C . VAL A 1 88 ? 3.829 1.068 3.833 1.00 95.69 88 VAL A C 1
ATOM 660 O O . VAL A 1 88 ? 3.699 1.732 4.865 1.00 95.69 88 VAL A O 1
ATOM 663 N N . VAL A 1 89 ? 4.010 1.638 2.638 1.00 96.62 89 VAL A N 1
ATOM 664 C CA . VAL A 1 89 ? 4.021 3.096 2.443 1.00 96.62 89 VAL A CA 1
ATOM 665 C C . VAL A 1 89 ? 2.663 3.690 2.805 1.00 96.62 89 VAL A C 1
ATOM 667 O O . VAL A 1 89 ? 2.618 4.646 3.578 1.00 96.62 89 VAL A O 1
ATOM 670 N N . ASP A 1 90 ? 1.565 3.102 2.341 1.00 95.75 90 ASP A N 1
ATOM 671 C CA . ASP A 1 90 ? 0.211 3.566 2.639 1.00 95.75 90 ASP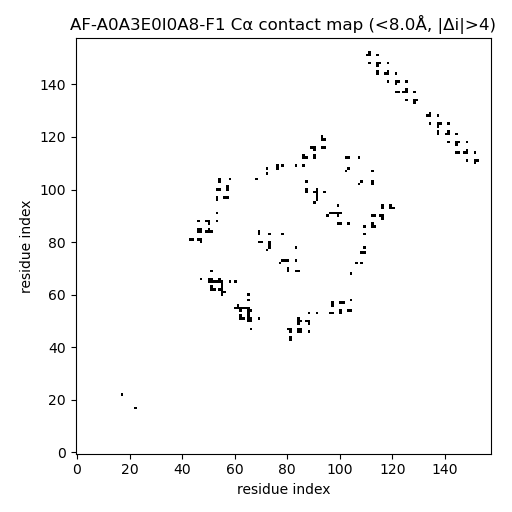 A CA 1
ATOM 672 C C . ASP A 1 90 ? -0.058 3.514 4.145 1.00 95.75 90 ASP A C 1
ATOM 674 O O . ASP A 1 90 ? -0.422 4.527 4.742 1.00 95.75 90 ASP A O 1
ATOM 678 N N . LEU A 1 91 ? 0.242 2.391 4.801 1.00 95.06 91 LEU A N 1
ATOM 679 C CA . LEU A 1 91 ? 0.092 2.249 6.248 1.00 95.06 91 LEU A CA 1
ATOM 680 C C . LEU A 1 91 ? 0.914 3.291 7.022 1.00 95.06 91 LEU A C 1
ATOM 682 O O . LEU A 1 91 ? 0.466 3.795 8.054 1.00 95.06 91 LEU A O 1
ATOM 686 N N . SER A 1 92 ? 2.096 3.661 6.518 1.00 95.00 92 SER A N 1
ATOM 687 C CA . SER A 1 92 ? 2.930 4.706 7.123 1.00 95.00 92 SER A CA 1
ATOM 688 C C . SER A 1 92 ? 2.292 6.094 7.072 1.00 95.00 92 SER A C 1
ATOM 690 O O . SER A 1 92 ? 2.525 6.895 7.978 1.00 95.00 92 SER A O 1
ATOM 692 N N . THR A 1 93 ? 1.462 6.375 6.063 1.00 94.50 93 THR A N 1
ATOM 693 C CA . THR A 1 93 ? 0.711 7.636 5.983 1.00 94.50 93 THR A CA 1
ATOM 694 C C . THR A 1 93 ? -0.429 7.685 6.997 1.00 94.50 93 THR A C 1
ATOM 696 O O . THR A 1 93 ? -0.704 8.748 7.547 1.00 94.50 93 THR A O 1
ATOM 699 N N . GLU A 1 94 ? -1.031 6.534 7.309 1.00 91.75 94 GLU A N 1
ATOM 700 C CA . GLU A 1 94 ? -2.160 6.440 8.237 1.00 91.75 94 GLU A CA 1
ATOM 701 C C . GLU A 1 94 ? -1.707 6.412 9.705 1.00 91.75 94 GLU A C 1
ATOM 703 O O . GLU A 1 94 ? -2.258 7.110 10.556 1.00 91.75 94 GLU A O 1
ATOM 708 N N . LEU A 1 95 ? -0.687 5.605 10.016 1.00 91.31 95 LEU A N 1
ATOM 709 C CA . LEU A 1 95 ? -0.210 5.362 11.384 1.00 91.31 95 LEU A CA 1
ATOM 710 C C . LEU A 1 95 ? 1.021 6.185 11.777 1.00 91.31 95 LEU A C 1
ATOM 712 O O . LEU A 1 95 ? 1.374 6.249 12.961 1.00 91.31 95 LEU A O 1
ATOM 716 N N . GLY A 1 96 ? 1.701 6.777 10.800 1.00 92.06 96 GLY A N 1
ATOM 717 C CA . GLY A 1 96 ? 3.058 7.284 10.940 1.00 92.06 96 GLY A CA 1
ATOM 718 C C . GLY A 1 96 ? 4.121 6.190 10.725 1.00 92.06 96 GLY A C 1
ATOM 719 O O . GLY A 1 96 ? 3.871 4.998 10.941 1.00 92.06 96 GLY A O 1
ATOM 720 N N . PRO A 1 97 ? 5.353 6.584 10.353 1.00 90.38 97 PRO A N 1
ATOM 721 C CA . P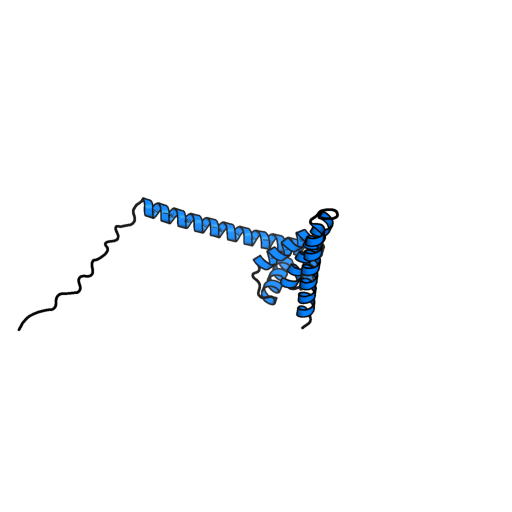RO A 1 97 ? 6.393 5.668 9.877 1.00 90.38 97 PRO A CA 1
ATOM 722 C C . PRO A 1 97 ? 6.834 4.642 10.924 1.00 90.38 97 PRO A C 1
ATOM 724 O O . PRO A 1 97 ? 6.978 3.465 10.608 1.00 90.38 97 PRO A O 1
ATOM 727 N N . ARG A 1 98 ? 6.993 5.061 12.189 1.00 90.00 98 ARG A N 1
ATOM 728 C CA . ARG A 1 98 ? 7.434 4.165 13.272 1.00 90.00 98 ARG A CA 1
ATOM 729 C C . ARG A 1 98 ? 6.453 3.026 13.517 1.00 90.00 98 ARG A C 1
ATOM 731 O O . ARG A 1 98 ? 6.857 1.874 13.543 1.00 90.00 98 ARG A O 1
ATOM 738 N N . ARG A 1 99 ? 5.167 3.347 13.667 1.00 90.88 99 ARG A N 1
ATOM 739 C CA . ARG A 1 99 ? 4.128 2.351 13.964 1.00 90.88 99 ARG A CA 1
ATOM 740 C C . ARG A 1 99 ? 3.928 1.380 12.806 1.00 90.88 99 ARG A C 1
ATOM 742 O O . ARG A 1 99 ? 3.846 0.182 13.048 1.00 90.88 99 ARG A O 1
ATOM 749 N N . ALA A 1 100 ? 3.908 1.885 11.571 1.00 91.56 100 ALA A N 1
ATOM 750 C CA . ALA A 1 100 ? 3.824 1.037 10.387 1.00 91.56 100 ALA A CA 1
ATOM 751 C C . ALA A 1 100 ? 5.000 0.054 10.322 1.00 91.56 100 ALA A C 1
ATOM 753 O O . ALA A 1 100 ? 4.787 -1.147 10.190 1.00 91.56 100 ALA A O 1
ATOM 754 N N . ALA A 1 101 ? 6.231 0.531 10.512 1.00 90.25 101 ALA A N 1
ATOM 755 C CA . ALA A 1 101 ? 7.396 -0.345 10.493 1.00 90.25 101 ALA A CA 1
ATOM 756 C C . ALA A 1 101 ? 7.425 -1.346 11.659 1.00 90.25 101 ALA A C 1
ATOM 758 O O . ALA A 1 101 ? 7.830 -2.483 11.453 1.00 90.25 101 ALA A O 1
ATOM 759 N N . THR A 1 102 ? 6.967 -0.973 12.860 1.00 89.44 102 THR A N 1
ATOM 760 C CA . THR A 1 102 ? 6.842 -1.917 13.984 1.00 89.44 102 THR A CA 1
ATOM 761 C C . THR A 1 102 ? 5.855 -3.041 13.674 1.00 89.44 102 THR A C 1
ATOM 763 O O . THR A 1 102 ? 6.163 -4.199 13.938 1.00 89.44 102 THR A O 1
ATOM 766 N N . LEU A 1 103 ? 4.694 -2.726 13.088 1.00 88.19 103 LEU A N 1
ATOM 767 C CA . LEU A 1 103 ? 3.705 -3.739 12.703 1.00 88.19 103 LEU A CA 1
ATOM 768 C C . LEU A 1 103 ? 4.251 -4.689 11.633 1.00 88.19 103 LEU A C 1
ATOM 770 O O . LEU A 1 103 ? 4.105 -5.900 11.753 1.00 88.19 103 LEU A O 1
ATOM 774 N N . VAL A 1 104 ? 4.930 -4.150 10.621 1.00 89.56 104 VAL A N 1
ATOM 775 C CA . VAL A 1 104 ? 5.564 -4.959 9.570 1.00 89.56 104 VAL A CA 1
ATOM 776 C C . VAL A 1 104 ? 6.701 -5.810 10.147 1.00 89.56 104 VAL A C 1
ATOM 778 O O . VAL A 1 104 ? 6.806 -6.993 9.838 1.00 89.56 104 VAL A O 1
ATOM 781 N N . GLY A 1 105 ? 7.519 -5.241 11.038 1.00 85.88 105 GLY A N 1
ATOM 782 C CA . GLY A 1 105 ? 8.604 -5.938 11.734 1.00 85.88 105 GLY A CA 1
ATOM 783 C C . GLY A 1 105 ? 8.129 -7.055 12.664 1.00 85.88 105 GLY A C 1
ATOM 784 O O . GLY A 1 105 ? 8.869 -8.003 12.900 1.00 85.88 105 GLY A O 1
ATOM 785 N N . ALA A 1 106 ? 6.881 -6.997 13.135 1.00 85.25 106 ALA A N 1
ATOM 786 C CA . ALA A 1 106 ? 6.237 -8.086 13.866 1.00 85.25 106 ALA A CA 1
ATOM 787 C C . ALA A 1 106 ? 5.756 -9.236 12.953 1.00 85.25 106 ALA A C 1
ATOM 789 O O . ALA A 1 106 ? 5.019 -10.107 13.411 1.00 85.25 106 ALA A O 1
ATOM 790 N N . GLY A 1 107 ? 6.126 -9.234 11.667 1.00 81.06 107 GLY A N 1
ATOM 791 C CA . GLY A 1 107 ? 5.837 -10.316 10.724 1.00 81.06 107 GLY A CA 1
ATOM 792 C C . GLY A 1 107 ? 4.388 -10.370 10.235 1.00 81.06 107 GLY A C 1
ATOM 793 O O . GLY A 1 107 ? 3.960 -11.386 9.684 1.00 81.06 107 GLY A O 1
ATOM 794 N N . GLN A 1 108 ? 3.616 -9.303 10.458 1.00 83.75 108 GLN A N 1
ATOM 795 C CA . GLN A 1 108 ? 2.189 -9.272 10.149 1.00 83.75 108 GLN A CA 1
ATOM 796 C C . GLN A 1 108 ? 1.935 -9.295 8.637 1.00 83.75 108 GLN A C 1
ATOM 798 O O . GLN A 1 108 ? 2.625 -8.628 7.863 1.00 83.75 108 GLN A O 1
ATOM 803 N N . GLY A 1 109 ? 0.930 -10.067 8.223 1.00 84.88 109 GLY A N 1
ATOM 804 C CA . GLY A 1 109 ? 0.614 -10.275 6.813 1.00 84.88 109 GLY A CA 1
ATOM 805 C C . GLY A 1 109 ? -0.005 -9.067 6.111 1.00 84.88 109 GLY A C 1
ATOM 806 O O . GLY A 1 109 ? -0.624 -8.221 6.759 1.00 84.88 109 GLY A O 1
ATOM 807 N N . PRO A 1 110 ? 0.097 -9.004 4.770 1.00 87.50 110 PRO A N 1
ATOM 808 C CA . PRO A 1 110 ? -0.366 -7.879 3.956 1.00 87.50 110 PRO A CA 1
ATOM 809 C C . PRO A 1 110 ? -1.854 -7.576 4.151 1.00 87.50 110 PRO A C 1
ATOM 811 O O . PRO A 1 110 ? -2.247 -6.417 4.218 1.00 87.50 110 PRO A O 1
ATOM 814 N N . GLU A 1 111 ? -2.686 -8.604 4.313 1.00 90.12 111 GLU A N 1
ATOM 815 C CA . GLU A 1 111 ? -4.122 -8.419 4.532 1.00 90.12 111 GLU A CA 1
ATOM 816 C C . GLU A 1 111 ? -4.439 -7.778 5.891 1.00 90.12 111 GLU A C 1
ATOM 818 O O . GLU A 1 111 ? -5.394 -7.008 6.006 1.00 90.12 111 GLU A O 1
ATOM 823 N N . LEU A 1 112 ? -3.634 -8.066 6.920 1.00 89.75 112 LEU A N 1
ATOM 824 C CA . LEU A 1 112 ? -3.778 -7.432 8.226 1.00 89.75 112 LEU A CA 1
ATOM 825 C C . LEU A 1 112 ? -3.281 -5.983 8.192 1.00 89.75 112 LEU A C 1
ATOM 827 O O . LEU A 1 112 ? -3.908 -5.110 8.797 1.00 89.75 112 LEU A O 1
ATOM 831 N N . LEU A 1 113 ? -2.194 -5.711 7.462 1.00 91.56 113 LEU A N 1
ATOM 832 C CA . LEU A 1 113 ? -1.703 -4.348 7.236 1.00 91.56 113 LEU A CA 1
ATOM 833 C C . LEU A 1 113 ? -2.776 -3.491 6.545 1.00 91.56 113 LEU A C 1
ATOM 835 O O . LEU A 1 113 ? -3.070 -2.391 7.018 1.00 91.56 113 LEU A O 1
ATOM 839 N N . ASP A 1 114 ? -3.423 -4.024 5.505 1.00 93.19 114 ASP A N 1
ATOM 840 C CA . ASP A 1 114 ? -4.517 -3.353 4.795 1.00 93.19 114 ASP A CA 1
ATOM 841 C C . ASP A 1 114 ? -5.723 -3.095 5.700 1.00 93.19 114 ASP A C 1
ATOM 843 O O . ASP A 1 114 ? -6.222 -1.970 5.761 1.00 93.19 114 ASP A O 1
ATOM 847 N N . ALA A 1 115 ? -6.184 -4.114 6.433 1.00 93.44 115 ALA A N 1
ATOM 848 C CA . ALA A 1 115 ? -7.327 -3.971 7.334 1.00 93.44 115 ALA A CA 1
ATOM 849 C C . ALA A 1 115 ? -7.048 -2.951 8.453 1.00 93.44 115 ALA A C 1
ATOM 851 O O . ALA A 1 115 ? -7.918 -2.153 8.809 1.00 93.44 115 ALA A O 1
ATOM 852 N N . THR A 1 116 ? -5.813 -2.924 8.962 1.00 95.19 116 THR A N 1
ATOM 853 C CA . THR A 1 116 ? -5.371 -1.936 9.953 1.00 95.19 116 THR A CA 1
ATOM 854 C C . THR A 1 116 ? -5.387 -0.526 9.366 1.00 95.19 116 THR A C 1
ATOM 856 O O . THR A 1 116 ? -5.959 0.385 9.967 1.00 95.19 116 THR A O 1
ATOM 859 N N . GLY A 1 117 ? -4.798 -0.336 8.182 1.00 94.56 117 GLY A N 1
ATOM 860 C CA . GLY A 1 117 ? -4.788 0.955 7.493 1.00 94.56 117 GLY A CA 1
ATOM 861 C C . GLY A 1 117 ? -6.200 1.461 7.193 1.00 94.56 117 GLY A C 1
ATOM 862 O O . GLY A 1 117 ? -6.500 2.632 7.429 1.00 94.56 117 GLY A O 1
ATOM 863 N N . LEU A 1 118 ? -7.094 0.569 6.758 1.00 96.00 118 LEU A N 1
ATOM 864 C CA . LEU A 1 118 ? -8.491 0.891 6.481 1.00 96.00 118 LEU A CA 1
ATOM 865 C C . LEU A 1 118 ? -9.225 1.388 7.731 1.00 96.00 118 LEU A C 1
ATOM 867 O O . LEU A 1 118 ? -9.891 2.421 7.668 1.00 96.00 118 LEU A O 1
ATOM 871 N N . LEU A 1 119 ? -9.084 0.697 8.867 1.00 97.25 119 LEU A N 1
ATOM 872 C CA . LEU A 1 119 ? -9.728 1.105 10.118 1.00 97.25 119 LEU A CA 1
ATOM 873 C C . LEU A 1 119 ? -9.224 2.468 10.595 1.00 97.25 119 LEU A C 1
ATOM 875 O O . LEU A 1 119 ? -10.018 3.322 10.992 1.00 97.25 119 LEU A O 1
ATOM 879 N N . VAL A 1 120 ? -7.910 2.689 10.531 1.00 96.81 120 VAL A N 1
ATOM 880 C CA . VAL A 1 120 ? -7.298 3.961 10.929 1.00 96.81 120 VAL A CA 1
ATOM 881 C C . VAL A 1 120 ? -7.815 5.094 10.048 1.00 96.81 120 VAL A C 1
ATOM 883 O O . VAL A 1 120 ? -8.271 6.113 10.571 1.00 96.81 120 VAL A O 1
ATOM 886 N N . ARG A 1 121 ? -7.818 4.903 8.725 1.00 96.56 121 ARG A N 1
ATOM 887 C CA . ARG A 1 121 ? -8.348 5.881 7.771 1.00 96.56 121 ARG A CA 1
ATOM 888 C C . ARG A 1 121 ? -9.824 6.175 8.030 1.00 96.56 121 ARG A C 1
ATOM 890 O O . ARG A 1 121 ? -10.205 7.343 8.093 1.00 96.56 121 ARG A O 1
ATOM 897 N N . ALA A 1 122 ? -10.647 5.140 8.199 1.00 97.06 122 ALA A N 1
ATOM 898 C CA . ALA A 1 122 ? -12.074 5.287 8.478 1.00 97.06 122 ALA A CA 1
ATOM 899 C C . ALA A 1 122 ? -12.302 6.086 9.770 1.00 97.06 122 ALA A C 1
ATOM 901 O O . ALA A 1 122 ? -13.107 7.016 9.795 1.00 97.06 122 ALA A O 1
ATOM 902 N N . HIS A 1 123 ? -11.530 5.800 10.823 1.00 97.38 123 HIS A N 1
ATOM 903 C CA . HIS A 1 123 ? -11.607 6.537 12.081 1.00 97.38 123 HIS A CA 1
ATOM 904 C C . HIS A 1 123 ? -11.221 8.012 11.912 1.00 97.38 123 HIS A C 1
ATOM 906 O O . HIS A 1 123 ? -11.940 8.897 12.373 1.00 97.38 123 HIS A O 1
ATOM 912 N N . GLN A 1 124 ? -10.128 8.304 11.203 1.00 95.56 124 GLN A N 1
ATOM 913 C CA . GLN A 1 124 ? -9.729 9.685 10.918 1.00 95.56 124 GLN A CA 1
ATOM 914 C C . GLN A 1 124 ? -10.797 10.442 10.116 1.00 95.56 124 GLN A C 1
ATOM 916 O O . GLN A 1 124 ? -11.018 11.631 10.347 1.00 95.56 124 GLN A O 1
ATOM 921 N N . GLN A 1 125 ? -11.460 9.773 9.171 1.00 95.62 125 GLN A N 1
ATOM 922 C CA . GLN A 1 125 ? -12.556 10.357 8.397 1.00 95.62 125 GLN A CA 1
ATOM 923 C C . GLN A 1 125 ? -13.800 10.604 9.256 1.00 95.62 125 GLN A C 1
ATOM 925 O O . GLN A 1 125 ? -14.419 11.654 9.109 1.00 95.62 125 GLN A O 1
ATOM 930 N N . LEU A 1 126 ? -14.130 9.700 10.185 1.00 97.44 126 LEU A N 1
ATOM 931 C CA . LEU A 1 126 ? -15.214 9.892 11.150 1.00 97.44 126 LEU A CA 1
ATOM 932 C C . LEU A 1 126 ? -14.975 11.116 12.036 1.00 97.44 126 LEU A C 1
ATOM 934 O O . LEU A 1 126 ? -15.866 11.950 12.163 1.00 97.44 126 LEU A O 1
ATOM 938 N N . VAL A 1 127 ? -13.765 11.259 12.587 1.00 96.88 127 VAL A N 1
ATOM 939 C CA . VAL A 1 127 ? -13.388 12.428 13.402 1.00 96.88 127 VAL A CA 1
ATOM 940 C C . VAL A 1 127 ? -13.534 13.721 12.596 1.00 96.88 127 VAL A C 1
ATOM 942 O O . VAL A 1 127 ? -14.070 14.706 13.088 1.00 96.88 127 VAL A O 1
ATOM 945 N N . LYS A 1 128 ? -13.119 13.721 11.324 1.00 95.81 128 LYS A N 1
ATOM 946 C CA . LYS A 1 128 ? -13.283 14.886 10.437 1.00 95.81 128 LYS A CA 1
ATOM 947 C C . LYS A 1 128 ? -14.743 15.188 10.083 1.00 95.81 128 LYS A C 1
ATOM 949 O O . LYS A 1 128 ? -15.045 16.325 9.738 1.00 95.81 128 LYS A O 1
ATOM 954 N N . ALA A 1 129 ? -15.620 14.189 10.126 1.00 96.62 129 ALA A N 1
ATOM 955 C CA . ALA A 1 129 ? -17.036 14.312 9.793 1.00 96.62 129 ALA A CA 1
ATOM 956 C C . ALA A 1 129 ? -17.923 14.631 11.008 1.00 96.62 129 ALA A C 1
ATOM 958 O O . ALA A 1 129 ? -19.145 14.703 10.856 1.00 96.62 129 ALA A O 1
ATOM 959 N N . GLU A 1 130 ? -17.353 14.819 12.200 1.00 94.56 130 GLU A N 1
ATOM 960 C CA . GLU A 1 130 ? -18.108 15.156 13.406 1.00 94.56 130 GLU A CA 1
ATOM 961 C C . GLU A 1 130 ? -18.946 16.430 13.210 1.00 94.56 130 GLU A C 1
ATOM 963 O O . GLU A 1 130 ? -18.466 17.454 12.726 1.00 94.56 130 GLU A O 1
ATOM 968 N N . GLY A 1 131 ? -20.242 16.340 13.524 1.00 94.06 131 GLY A N 1
ATOM 969 C CA . GLY A 1 131 ? -21.201 17.429 13.316 1.00 94.06 131 GLY A CA 1
ATOM 970 C C . GLY A 1 131 ? -21.623 17.662 11.858 1.00 94.06 131 GLY A C 1
ATOM 971 O O . GLY A 1 131 ? -22.410 18.571 11.596 1.00 94.06 131 GLY A O 1
ATOM 972 N N . THR A 1 132 ? -21.144 16.857 10.904 1.00 96.62 132 THR A N 1
ATOM 973 C CA . THR A 1 132 ? -21.560 16.931 9.495 1.00 96.62 132 THR A CA 1
ATOM 974 C C . THR A 1 132 ? -22.674 15.921 9.179 1.00 96.62 132 THR A C 1
ATOM 976 O O . THR A 1 132 ? -22.787 14.900 9.861 1.00 96.62 132 THR A O 1
ATOM 979 N N . PRO A 1 133 ? -23.461 16.122 8.101 1.00 96.31 133 PRO A N 1
ATOM 980 C CA . PRO A 1 133 ? -24.458 15.140 7.655 1.00 96.31 133 PRO A CA 1
ATOM 981 C C . PRO A 1 133 ? -23.879 13.771 7.256 1.00 96.31 133 PRO A C 1
ATOM 983 O O . PRO A 1 133 ? -24.631 12.813 7.109 1.00 96.31 133 PRO A O 1
ATOM 986 N N . ASP A 1 134 ? -22.562 13.670 7.045 1.00 96.12 134 ASP A N 1
ATOM 987 C CA . ASP A 1 134 ? -21.879 12.429 6.653 1.00 96.12 134 ASP A CA 1
ATOM 988 C C . ASP A 1 134 ? -21.519 11.540 7.859 1.00 96.12 134 ASP A C 1
ATOM 990 O O . ASP A 1 134 ? -21.045 10.420 7.677 1.00 96.12 134 ASP A O 1
ATOM 994 N N . TRP A 1 135 ? -21.731 12.015 9.094 1.00 96.31 135 TRP A N 1
ATOM 995 C CA . TRP A 1 135 ? -21.268 11.345 10.313 1.00 96.31 135 TRP A CA 1
ATOM 996 C C . TRP A 1 135 ? -21.769 9.901 10.448 1.00 96.31 135 TRP A C 1
ATOM 998 O O . TRP A 1 135 ? -20.969 9.006 10.721 1.00 96.31 135 TRP A O 1
ATOM 1008 N N . ASP A 1 136 ? -23.060 9.650 10.198 1.00 97.25 136 ASP A N 1
ATOM 1009 C CA . ASP A 1 136 ? -23.628 8.297 10.287 1.00 97.25 136 ASP A CA 1
ATOM 1010 C C . ASP A 1 136 ? -22.966 7.340 9.289 1.00 97.25 136 ASP A C 1
ATOM 1012 O O . ASP A 1 136 ? -22.566 6.239 9.665 1.00 97.25 136 ASP A O 1
ATOM 1016 N N . ARG A 1 137 ? -22.7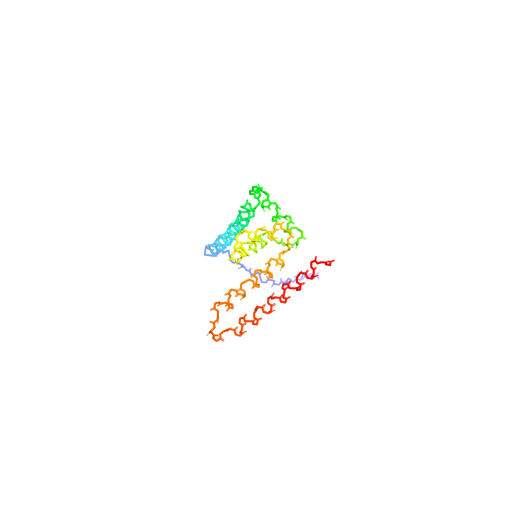51 7.788 8.044 1.00 97.19 137 ARG A N 1
ATOM 1017 C CA . ARG A 1 137 ? -22.052 6.995 7.024 1.00 97.19 137 ARG A CA 1
ATOM 1018 C C . ARG A 1 137 ? -20.625 6.671 7.462 1.00 97.19 137 ARG A C 1
ATOM 1020 O O . ARG A 1 137 ? -20.197 5.528 7.349 1.00 97.19 137 ARG A O 1
ATOM 1027 N N . ARG A 1 138 ? -19.889 7.650 8.000 1.00 97.88 138 ARG A N 1
ATOM 1028 C CA . ARG A 1 138 ? -18.517 7.420 8.486 1.00 97.88 138 ARG A CA 1
ATOM 1029 C C . ARG A 1 138 ? -18.457 6.503 9.692 1.00 97.88 138 ARG A C 1
ATOM 1031 O O . ARG A 1 138 ? -17.486 5.767 9.847 1.00 97.88 138 ARG A O 1
ATOM 1038 N N . ARG A 1 139 ? -19.479 6.518 10.545 1.00 97.69 139 ARG A N 1
ATOM 1039 C CA . ARG A 1 139 ? -19.581 5.567 11.650 1.00 97.69 139 ARG A CA 1
ATOM 1040 C C . ARG A 1 139 ? -19.752 4.150 11.107 1.00 97.69 139 ARG A C 1
ATOM 1042 O O . ARG A 1 139 ? -19.075 3.243 11.585 1.00 97.69 139 ARG A O 1
ATOM 1049 N N . ASP A 1 140 ? -20.595 3.973 10.094 1.00 97.94 140 ASP A N 1
ATOM 1050 C CA . ASP A 1 140 ? -20.803 2.675 9.448 1.00 97.94 140 ASP A CA 1
ATOM 1051 C C . ASP A 1 140 ? -19.523 2.179 8.749 1.00 97.94 140 ASP A C 1
ATOM 1053 O O . ASP A 1 140 ? -19.175 1.004 8.889 1.00 97.94 140 ASP A O 1
ATOM 1057 N N . ASP A 1 141 ? -18.764 3.073 8.100 1.00 97.81 141 ASP A N 1
ATOM 1058 C CA . ASP A 1 141 ? -17.445 2.763 7.522 1.00 97.81 141 ASP A CA 1
ATOM 1059 C C . ASP A 1 141 ? -16.475 2.216 8.591 1.00 97.81 141 ASP A C 1
ATOM 1061 O O . ASP A 1 141 ? -15.791 1.215 8.367 1.00 97.81 141 ASP A O 1
ATOM 1065 N N . VAL A 1 142 ? -16.433 2.831 9.782 1.00 98.12 142 VAL A N 1
ATOM 1066 C CA . VAL A 1 142 ? -15.594 2.365 10.904 1.00 98.12 142 VAL A CA 1
ATOM 1067 C C . VAL A 1 142 ? -16.030 0.986 11.399 1.00 98.12 142 VAL A C 1
ATOM 1069 O O . VAL A 1 142 ? -15.178 0.145 11.680 1.00 98.12 142 VAL A O 1
ATOM 1072 N N . VAL A 1 143 ? -17.337 0.726 11.493 1.00 98.12 143 VAL A N 1
ATOM 1073 C CA . VAL A 1 143 ? -17.868 -0.587 11.901 1.00 98.12 143 VAL A CA 1
ATOM 1074 C C . VAL A 1 143 ? -17.539 -1.666 10.867 1.00 98.12 143 VAL A C 1
ATOM 1076 O O . VAL A 1 143 ? -17.189 -2.790 11.229 1.00 98.12 143 VAL A O 1
ATOM 1079 N N . ALA A 1 144 ? -17.628 -1.344 9.577 1.00 97.62 144 ALA A N 1
ATOM 1080 C CA . ALA A 1 144 ? -17.245 -2.267 8.515 1.00 97.62 144 ALA A CA 1
ATOM 1081 C C . ALA A 1 144 ? -15.739 -2.577 8.559 1.00 97.62 144 ALA A C 1
ATOM 1083 O O . ALA A 1 144 ? -15.348 -3.745 8.524 1.00 97.62 144 ALA A O 1
ATOM 1084 N N . ALA A 1 145 ? -14.901 -1.548 8.709 1.00 97.44 145 ALA A N 1
ATOM 1085 C CA . ALA A 1 145 ? -13.454 -1.711 8.792 1.00 97.44 145 ALA A CA 1
ATOM 1086 C C . ALA A 1 145 ? -13.017 -2.482 10.050 1.00 97.44 145 ALA A C 1
ATOM 1088 O O . ALA A 1 145 ? -12.107 -3.308 9.979 1.00 97.44 145 ALA A O 1
ATOM 1089 N N . SER A 1 146 ? -13.677 -2.266 11.195 1.00 97.88 146 SER A N 1
ATOM 1090 C CA . SER A 1 146 ? -13.361 -2.995 12.429 1.00 97.88 146 SER A CA 1
ATOM 1091 C C . SER A 1 146 ? -13.708 -4.477 12.314 1.00 97.88 146 SER A C 1
ATOM 1093 O O . SER A 1 146 ? -12.906 -5.317 12.718 1.00 97.88 146 SER A O 1
ATOM 1095 N N . ARG A 1 147 ? -14.842 -4.814 11.682 1.00 97.00 147 ARG A N 1
ATOM 1096 C CA . ARG A 1 147 ? -15.204 -6.205 11.377 1.00 97.00 147 ARG A CA 1
ATOM 1097 C C . ARG A 1 147 ? -14.145 -6.876 10.505 1.00 97.00 147 ARG A C 1
ATOM 1099 O O . ARG A 1 147 ? -13.689 -7.960 10.852 1.00 97.00 147 ARG A O 1
ATOM 1106 N N . GLN A 1 148 ? -13.718 -6.213 9.430 1.00 95.00 148 GLN A N 1
ATOM 1107 C CA . GLN A 1 148 ? -12.681 -6.741 8.545 1.00 95.00 148 GLN A CA 1
ATOM 1108 C C . GLN A 1 148 ? -11.362 -6.979 9.294 1.00 95.00 148 GLN A C 1
ATOM 1110 O O . GLN A 1 148 ? -10.726 -8.011 9.096 1.00 95.00 148 GLN A O 1
ATOM 1115 N N . LEU A 1 149 ? -10.954 -6.064 10.181 1.00 94.94 149 LEU A N 1
ATOM 1116 C CA . LEU A 1 149 ? -9.764 -6.258 11.012 1.00 94.94 149 LEU A CA 1
ATOM 1117 C C . LEU A 1 149 ? -9.906 -7.476 11.934 1.00 94.94 149 LEU A C 1
ATOM 1119 O O . LEU A 1 149 ? -8.994 -8.297 12.000 1.00 94.94 149 LEU A O 1
ATOM 1123 N N . CYS A 1 150 ? -11.048 -7.622 12.610 1.00 95.00 150 CYS A N 1
ATOM 1124 C CA . CYS A 1 150 ? -11.315 -8.776 13.467 1.00 95.00 150 CYS A CA 1
ATOM 1125 C C . CYS A 1 150 ? -11.261 -10.099 12.693 1.00 95.00 150 CYS A C 1
ATOM 1127 O O . CYS A 1 150 ? -10.636 -11.044 13.162 1.00 95.00 150 CYS A O 1
ATOM 1129 N N . GLU A 1 151 ? -11.861 -10.166 11.503 1.00 93.69 151 GLU A N 1
ATOM 1130 C CA . GLU A 1 151 ? -11.815 -11.360 10.649 1.00 93.69 151 GLU A CA 1
ATOM 1131 C C . GLU A 1 151 ? -10.375 -11.748 10.287 1.00 93.69 151 GLU A C 1
ATOM 1133 O O . GLU A 1 151 ? -10.023 -12.924 10.349 1.00 93.69 151 GLU A O 1
ATOM 1138 N N . ARG A 1 152 ? -9.515 -10.768 9.969 1.00 92.19 152 ARG A N 1
ATOM 1139 C CA . ARG A 1 152 ? -8.099 -11.029 9.655 1.00 92.19 152 ARG A CA 1
ATOM 1140 C C . ARG A 1 152 ? -7.289 -11.472 10.865 1.00 92.19 152 ARG A C 1
ATOM 1142 O O . ARG A 1 152 ? -6.450 -12.352 10.717 1.00 92.19 152 ARG A O 1
ATOM 1149 N N . LEU A 1 153 ? -7.542 -10.899 12.041 1.00 89.25 153 LEU A N 1
ATOM 1150 C CA . LEU A 1 153 ? -6.888 -11.331 13.278 1.00 89.25 153 LEU A CA 1
ATOM 1151 C C . LEU A 1 153 ? -7.251 -12.781 13.616 1.00 89.25 153 LEU A C 1
ATOM 1153 O O . LEU A 1 153 ? -6.364 -13.576 13.899 1.00 89.25 153 LEU A O 1
ATOM 1157 N N . LEU A 1 154 ? -8.532 -13.141 13.508 1.00 89.62 154 LEU A N 1
ATOM 1158 C CA . LEU A 1 154 ? -8.999 -14.502 13.787 1.00 89.62 154 LEU A CA 1
ATOM 1159 C C . LEU A 1 154 ? -8.473 -15.527 12.772 1.00 89.62 154 LEU A C 1
ATOM 1161 O O . LEU A 1 154 ? -8.185 -16.657 13.146 1.00 89.62 154 LEU A O 1
ATOM 1165 N N . ALA A 1 155 ? -8.323 -15.141 11.502 1.00 85.62 155 ALA A N 1
ATOM 1166 C CA . ALA A 1 155 ? -7.769 -16.013 10.465 1.00 85.62 155 ALA A CA 1
ATOM 1167 C C . ALA A 1 155 ? -6.247 -16.231 10.586 1.00 85.62 155 ALA A C 1
ATOM 1169 O O . ALA A 1 155 ? -5.724 -17.173 10.001 1.00 85.62 155 ALA A O 1
ATOM 1170 N N . ALA A 1 156 ? -5.528 -15.363 11.307 1.00 71.25 156 ALA A N 1
ATOM 1171 C CA . ALA A 1 156 ? -4.080 -15.473 11.496 1.00 71.25 156 ALA A CA 1
ATOM 1172 C C . ALA A 1 156 ? -3.680 -16.424 12.643 1.00 71.25 156 ALA A C 1
ATOM 1174 O O . ALA A 1 156 ? -2.514 -16.802 12.737 1.00 71.25 156 ALA A O 1
ATOM 1175 N N . GLU A 1 157 ? -4.623 -16.798 13.515 1.00 60.50 157 GLU A N 1
ATOM 1176 C CA . GLU A 1 157 ? -4.398 -17.702 14.657 1.00 60.50 157 GLU A CA 1
ATOM 1177 C C . GLU A 1 157 ? -4.612 -19.193 14.319 1.00 60.50 157 GLU A C 1
ATOM 1179 O O . GLU A 1 157 ? -4.309 -20.057 15.144 1.00 60.50 157 GLU A O 1
ATOM 1184 N N . SER A 1 158 ? -5.130 -19.496 13.123 1.00 50.25 158 SER A N 1
ATOM 1185 C CA . SER A 1 158 ? -5.491 -20.839 12.634 1.00 50.25 158 SER A CA 1
ATOM 1186 C C . SER A 1 158 ? -4.534 -21.366 11.574 1.00 50.25 158 SER A C 1
ATOM 1188 O O . SER A 1 158 ? -4.175 -22.563 11.656 1.00 50.25 158 SER A O 1
#

Secondary structure (DSSP, 8-state):
---------------PPPPHHHHHHHHHHHHHHHHHHHHHHHHHHHHHHHHHHHHHTTSSS-HHHHHHHHHHHHHHTT--HHHHHHHHHHHHHHH-HHHHHHHHHTT--HHHHHHHHHHHHHHHHHHHTTTSTTHHHHHHHHHHHHHHHHHHHHHH--

Radius of gyration: 27.5 Å; Cα contacts (8 Å, |Δi|>4): 131; chains: 1; bounding box: 45×57×87 Å

Organism: NCBI:txid1045776

Mean predicted aligned error: 8.9 Å

Solvent-accessible surface area (backbone atoms only — not comparable to full-atom values): 8630 Å² total; per-residue (Å²): 145,81,80,82,87,83,76,87,83,76,81,76,81,77,76,72,77,79,46,75,64,53,52,50,52,51,52,49,53,51,51,51,53,48,52,53,48,51,52,50,53,49,53,44,52,49,38,37,51,50,27,15,48,43,31,18,74,64,43,101,43,54,54,66,52,22,43,48,51,47,51,51,51,19,59,75,67,72,45,58,54,51,59,51,18,42,52,49,45,53,24,19,73,62,64,35,50,61,56,30,28,52,49,51,72,70,69,55,51,67,70,48,52,50,26,49,32,47,28,50,46,29,46,57,51,27,64,72,25,63,98,43,96,56,29,67,61,29,51,50,47,29,54,53,26,46,51,52,34,50,54,45,57,60,62,71,79,111

Foldseek 3Di:
DDDDDDDDDDPDPPPDPQDPVSVVVVVVVVVVVVVVVVVVVVLLVVLLQVQLCLLQVQDPHHSVVSSVLLVVLCVVQVHDSSLLSNLLVLLCVQPNSNVSNVCSVVSDHSQLSVLNSQLSVLVVVLVVCVPHPCNVVSVVSNVVSVVSNVVSVVVVVD

Sequence (158 aa):
MRTSGEIDSGAGVTVAPPSGEDRLRARIAELESEIDGLRRALRTRTVIAQATGLLAAVGEQGPQQGFQLLVELSQQYNVKLHTLAQQVVDLSTELGPRRAATLVGAGQGPELLDATGLLVRAHQQLVKAEGTPDWDRRRDDVVAASRQLCERLLAAES

=== Feature glossary ===
Annotated list of the representations used here:

Nearest PDB structures. The Foldseek neighbor list gives the closest experimentally determined structures in the PDB, ranked by structural alignment. TM-score near 1 means near-identical fold; near 0.3 means only rough topology match. This is how one finds what a novel AlphaFold prediction most resembles in the solved-structure universe.

Foldseek 3Di. Foldseek's 3Di representation compresses backbone geometry into a per-residue letter drawn from a learned twenty-state alphabet. It captures the tertiary interaction pattern around each residue — which residues are packed against it in space, regardless of where they are in sequence.

Radius of gyration, Cα contacts, bounding box. Radius of gyration (Rg) is the root-mean-square distance of Cα atoms from their centroid — a single number for overall size and compactness. A globular domain of N residues has Rg ≈ 2.2·N^0.38 Å; an extended or disordered chain has a much larger Rg. The Cα contact count is the number of residue pairs whose Cα atoms are within 8 Å and are more than four positions apart in sequence — a standard proxy for tertiary packing density. The bounding box is the smallest axis-aligned box enclosing all Cα atoms.

InterPro / GO / CATH / organism. The annotation block draws on four external resources. InterPro: which protein families and domains the sequence belongs to. GO: standardized terms for what the protein does, what process it participates in, and where in the cell it acts. CATH: which structural fold it has in the CATH hierarchy. Organism: the species of origin.

mmCIF coordinates. The mmCIF block holds the 3D Cartesian coordinates of each backbone atom (N, Cα, C, O) in ångströms. mmCIF is the PDB's canonical archive format — a tagged-loop text representation of the atomic model.

pLDDT. pLDDT is the predicted lDDT-Cα score: AlphaFold's confidence that the local environment of each residue (all inter-atomic distances within 15 Å) is correctly placed. It is a per-residue number between 0 and 100, with higher meaning more reliable.

Backbone torsions (φ/ψ). φ (phi) and ψ (psi) are the two rotatable backbone dihedrals per residue: φ is the C(i-1)–N–Cα–C torsion, ψ is the N–Cα–C–N(i+1) torsion, both in degrees on (−180°, 180°]. α-helical residues cluster near (−60°, −45°); β-strand residues near (−120°, +130°). A Ramachandran plot is simply a scatter of (φ, ψ) for every residue.

B-factor. For experimental (PDB) structures, the B-factor (temperature factor) quantifies the positional spread of each atom in the crystal — a combination of thermal vibration and static disorder — in units of Å². High B-factors mark flexible loops or poorly resolved regions; low B-factors mark the rigid, well-ordered core.

Secondary structure (3-state, P-SEA). SS3 is a coarse helix/strand/coil call (letters a/b/c) made by the P-SEA algorithm from inter-Cα distances and dihedra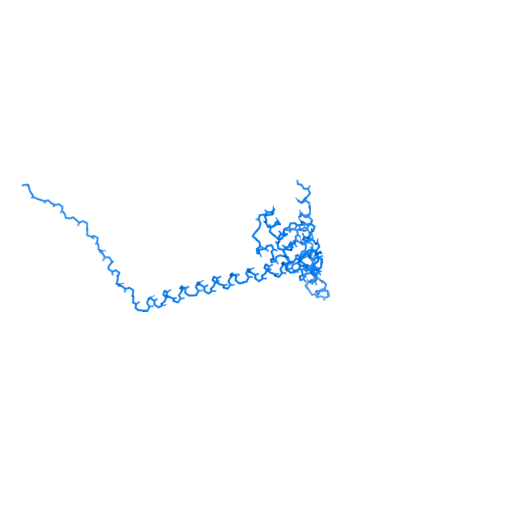ls. It is less detailed than DSSP but needs only Cα positions.

Predicted aligned error. Predicted aligned error is AlphaFold's pairwise confidence. Unlike pLDDT (per-residue), PAE is per-residue-pair and captures whether two parts of the structure are correctly placed relative to each other. Units are ångströms of expected positional error.

Solvent-accessible surface area. Solvent-accessible surface area (SASA) is the area in Å² traced out by the centre of a 1.4 Å probe sphere (a water molecule) rolled over the protein's van der Waals surface (Shrake–Rupley / Lee–Richards construction). Buried residues have near-zero SASA; fully exposed residues can exceed 200 Å². The total SASA scales roughly with the number of surface residues.

Secondary structure (8-state, DSSP). The SS8 string is DSSP's per-residue secondary-structure call. α-helix (H) means an i→i+4 H-bond ladder; β-strand (E) means the residue participates in a β-sheet; 3₁₀ (G) and π (I) are tighter and wider helices; T/S are turns/bends; '-' is loop.

Rendered structure images. Structure images are PyMOL renders from six orthogonal camera directions. Cartoon representation draws helices as coils and strands as arrows; sticks shows the backbone as bonds; surface shows the solvent-excluded envelope. Rainbow coloring maps sequence position to hue (blue→red, N→C); chain coloring assigns a distinct color per polypeptide.

Sequence. The amino-acid sequence is the protein's primary structure: the linear order of residues from the N-terminus to the C-terminus, written in one-letter code. Everything else here — the 3D coordinates, the secondary structure, the domain annotations — is ultimately a consequence of this string.

Contact-map, Ramachandran, and PAE plots. Three diagnostic plots accompany the record. The Cα contact map visualizes the tertiary structure as a 2D adjacency matrix (8 Å cutoff, sequence-local contacts suppressed). The Ramachandran plot shows the distribution of backbone (φ, ψ) torsions, with points in the α and β basins reflecting secondary structure content. The PAE plot shows AlphaFold's inter-residue confidence as a color matrix.